Protein AF-A0A834DH60-F1 (afdb_monomer_lite)

Sequence (121 aa):
MLLNNEWAKNEIREEIKRFLETNENKFTTTQNLWDTAKAVLRGKFIAIQAHLKKLETFQTNNLTLCLQELEEQQQRQPRASRRKEITKIRAELNDIETKSTILRINEFFLCSGYQSCLINL

Structure (mmCIF, N/CA/C/O backbone):
data_AF-A0A834DH60-F1
#
_entry.id   AF-A0A834DH60-F1
#
loop_
_atom_site.group_PDB
_atom_site.id
_atom_site.type_symbol
_atom_site.label_atom_id
_atom_site.label_alt_id
_atom_site.label_comp_id
_atom_site.label_asym_id
_atom_site.label_entity_id
_atom_site.label_seq_id
_atom_site.pdbx_PDB_ins_code
_atom_site.Cartn_x
_atom_site.Cartn_y
_atom_site.Cartn_z
_atom_site.occupancy
_atom_site.B_iso_or_equiv
_atom_site.auth_seq_id
_atom_site.auth_comp_id
_atom_site.auth_asym_id
_atom_site.auth_atom_id
_atom_site.pdbx_PDB_model_num
ATOM 1 N N . MET A 1 1 ? 6.576 2.510 0.801 1.00 63.84 1 MET A N 1
ATOM 2 C CA . MET A 1 1 ? 7.673 2.552 -0.176 1.00 63.84 1 MET A CA 1
ATOM 3 C C . MET A 1 1 ? 7.586 1.255 -0.941 1.00 63.84 1 MET A C 1
ATOM 5 O O . MET A 1 1 ? 7.587 0.200 -0.320 1.00 63.84 1 MET A O 1
ATOM 9 N N . LEU A 1 2 ? 7.445 1.334 -2.260 1.00 68.12 2 LEU A N 1
ATOM 10 C CA . LEU A 1 2 ? 7.245 0.177 -3.136 1.00 68.12 2 LEU A CA 1
ATOM 11 C C . LEU A 1 2 ? 8.356 -0.878 -2.982 1.00 68.12 2 LEU A C 1
ATOM 13 O O . LEU A 1 2 ? 8.091 -2.071 -3.027 1.00 68.12 2 LEU A O 1
ATOM 17 N N . LEU A 1 3 ? 9.579 -0.430 -2.680 1.00 67.81 3 LEU A N 1
ATOM 18 C CA . LEU A 1 3 ? 10.748 -1.282 -2.438 1.00 67.81 3 LEU A CA 1
ATOM 19 C C . LEU A 1 3 ? 10.685 -2.093 -1.128 1.00 67.81 3 LEU A C 1
ATOM 21 O O . LEU A 1 3 ? 11.430 -3.057 -0.981 1.00 67.81 3 LEU A O 1
ATOM 25 N N . ASN A 1 4 ? 9.779 -1.762 -0.202 1.00 74.88 4 ASN A N 1
ATOM 26 C CA . ASN A 1 4 ? 9.564 -2.548 1.020 1.00 74.88 4 ASN A CA 1
ATOM 27 C C . ASN A 1 4 ? 8.529 -3.667 0.815 1.00 74.88 4 ASN A C 1
ATOM 29 O O . ASN A 1 4 ? 8.358 -4.509 1.689 1.00 74.88 4 ASN A O 1
ATOM 33 N N . ASN A 1 5 ? 7.832 -3.686 -0.325 1.00 83.94 5 ASN A N 1
ATOM 34 C CA . ASN A 1 5 ? 6.845 -4.705 -0.655 1.00 83.94 5 ASN A CA 1
ATOM 35 C C . ASN A 1 5 ? 7.503 -5.797 -1.521 1.00 83.94 5 ASN A C 1
ATOM 37 O O . ASN A 1 5 ? 7.970 -5.522 -2.626 1.00 83.94 5 ASN A O 1
ATOM 41 N N . GLU A 1 6 ? 7.559 -7.036 -1.019 1.00 88.81 6 GLU A N 1
ATOM 42 C CA . GLU A 1 6 ? 8.206 -8.156 -1.728 1.00 88.81 6 GLU A CA 1
ATOM 43 C C . GLU A 1 6 ? 7.557 -8.475 -3.074 1.00 88.81 6 GLU A C 1
ATOM 45 O O . GLU A 1 6 ? 8.258 -8.722 -4.056 1.00 88.81 6 GLU A O 1
ATOM 50 N N . TRP A 1 7 ? 6.227 -8.415 -3.147 1.00 91.81 7 TRP A N 1
ATOM 51 C CA . TRP A 1 7 ? 5.507 -8.646 -4.395 1.00 91.81 7 TRP A CA 1
ATOM 52 C C . TRP A 1 7 ? 5.883 -7.598 -5.447 1.00 91.81 7 TRP A C 1
ATOM 54 O O . TRP A 1 7 ? 6.243 -7.949 -6.568 1.00 91.81 7 TRP A O 1
ATOM 64 N N . ALA A 1 8 ? 5.911 -6.321 -5.066 1.00 89.88 8 ALA A N 1
ATOM 65 C CA . ALA A 1 8 ? 6.295 -5.233 -5.958 1.00 89.88 8 ALA A CA 1
ATOM 66 C C . ALA A 1 8 ? 7.759 -5.341 -6.426 1.00 89.88 8 ALA A C 1
ATOM 68 O O . ALA A 1 8 ? 8.060 -5.087 -7.593 1.00 89.88 8 ALA A O 1
ATOM 69 N N . LYS A 1 9 ? 8.672 -5.763 -5.538 1.00 90.75 9 LYS A N 1
ATOM 70 C CA . LYS A 1 9 ? 10.069 -6.052 -5.898 1.00 90.75 9 LYS A CA 1
ATOM 71 C C . LYS A 1 9 ? 10.174 -7.179 -6.920 1.00 90.75 9 LYS A C 1
ATOM 73 O O . LYS A 1 9 ? 10.948 -7.066 -7.869 1.00 90.75 9 LYS A O 1
ATOM 78 N N . ASN A 1 10 ? 9.409 -8.252 -6.733 1.00 93.38 10 ASN A N 1
ATOM 79 C CA . ASN A 1 10 ? 9.377 -9.356 -7.682 1.00 93.38 10 ASN A CA 1
ATOM 80 C C . ASN A 1 10 ? 8.826 -8.909 -9.040 1.00 93.38 10 ASN A C 1
ATOM 82 O O . ASN A 1 10 ? 9.426 -9.194 -10.068 1.00 93.38 10 ASN A O 1
ATOM 86 N N . GLU A 1 11 ? 7.747 -8.133 -9.037 1.00 93.50 11 GLU A N 1
ATOM 87 C CA . GLU A 1 11 ? 7.111 -7.625 -10.250 1.00 93.50 11 GLU A CA 1
ATOM 88 C C . GLU A 1 11 ? 8.063 -6.745 -11.083 1.00 93.50 11 GLU A C 1
ATOM 90 O O . GLU A 1 11 ? 8.147 -6.892 -12.301 1.00 93.50 11 GLU A O 1
ATOM 95 N N . ILE A 1 12 ? 8.846 -5.875 -10.433 1.00 92.31 12 ILE A N 1
ATOM 96 C CA . ILE A 1 12 ? 9.889 -5.081 -11.105 1.00 92.31 12 ILE A CA 1
ATOM 97 C C . ILE A 1 12 ? 11.011 -5.976 -11.639 1.00 92.31 12 ILE A C 1
ATOM 99 O O . ILE A 1 12 ? 11.477 -5.771 -12.758 1.00 92.31 12 ILE A O 1
ATOM 103 N N . ARG A 1 13 ? 11.456 -6.969 -10.859 1.00 93.06 13 ARG A N 1
ATOM 104 C CA . ARG A 1 13 ? 12.517 -7.894 -11.279 1.00 93.06 13 ARG A CA 1
ATOM 105 C C . ARG A 1 13 ? 12.120 -8.661 -12.540 1.00 93.06 13 ARG A C 1
ATOM 107 O O . ARG A 1 13 ? 12.932 -8.781 -13.453 1.00 93.06 13 ARG A O 1
ATOM 114 N N . GLU A 1 14 ? 10.889 -9.156 -12.593 1.00 95.06 14 GLU A N 1
ATOM 115 C CA . GLU A 1 14 ? 10.371 -9.867 -13.762 1.00 95.06 14 GLU A CA 1
ATOM 116 C C . GLU A 1 14 ? 10.190 -8.934 -14.968 1.00 95.06 14 GLU A C 1
ATOM 118 O O . GLU A 1 14 ? 10.475 -9.339 -16.092 1.00 95.06 14 GLU A O 1
ATOM 123 N N . GLU A 1 15 ? 9.803 -7.673 -14.757 1.00 94.69 15 GLU A N 1
ATOM 124 C CA . GLU A 1 15 ? 9.730 -6.676 -15.834 1.00 94.69 15 GLU A CA 1
ATOM 125 C C . GLU A 1 15 ? 11.107 -6.408 -16.461 1.00 94.69 15 GLU A C 1
ATOM 127 O O . GLU A 1 15 ? 11.238 -6.376 -17.683 1.00 94.69 15 GLU A O 1
ATOM 132 N N . ILE A 1 16 ? 12.151 -6.274 -15.633 1.00 93.06 16 ILE A N 1
ATOM 133 C CA . ILE A 1 16 ? 13.530 -6.090 -16.110 1.00 93.06 16 ILE A CA 1
ATOM 134 C C . ILE A 1 16 ? 13.967 -7.285 -16.961 1.00 93.06 16 ILE A C 1
ATOM 136 O O . ILE A 1 16 ? 14.513 -7.086 -18.044 1.00 93.06 16 ILE A O 1
ATOM 140 N N . LYS A 1 17 ? 13.713 -8.519 -16.502 1.00 94.38 17 LYS A N 1
ATOM 141 C CA . LYS A 1 17 ? 14.060 -9.734 -17.257 1.00 94.38 17 LYS A CA 1
ATOM 142 C C . LYS A 1 17 ? 13.377 -9.761 -18.624 1.00 94.38 17 LYS A C 1
ATOM 144 O O . LYS A 1 17 ? 14.061 -9.884 -19.634 1.00 94.38 17 LYS A O 1
ATOM 149 N N . ARG A 1 18 ? 12.055 -9.550 -18.663 1.00 93.50 18 ARG A N 1
ATOM 150 C CA . ARG A 1 18 ? 11.273 -9.515 -19.914 1.00 93.50 18 ARG A CA 1
ATOM 151 C C . ARG A 1 18 ? 11.765 -8.432 -20.869 1.00 93.50 18 ARG A C 1
ATOM 153 O O . ARG A 1 18 ? 11.838 -8.661 -22.074 1.00 93.50 18 ARG A O 1
ATOM 160 N N . PHE A 1 19 ? 12.094 -7.252 -20.342 1.00 92.62 19 PHE A N 1
ATOM 161 C CA . PHE A 1 19 ? 12.632 -6.157 -21.142 1.00 92.62 19 PHE A CA 1
ATOM 162 C C . PHE A 1 19 ? 13.959 -6.547 -21.803 1.00 92.62 19 PHE A C 1
ATOM 164 O O . PHE A 1 19 ? 14.115 -6.345 -23.006 1.00 92.62 19 PHE A O 1
ATOM 171 N N . LEU A 1 20 ? 14.889 -7.133 -21.042 1.00 90.06 20 LEU A N 1
ATOM 172 C CA . LEU A 1 20 ? 16.182 -7.570 -21.570 1.00 90.06 20 LEU A CA 1
ATOM 173 C C . LEU A 1 20 ? 16.013 -8.677 -22.617 1.00 90.06 20 LEU A C 1
ATOM 175 O O . LEU A 1 20 ? 16.499 -8.519 -23.730 1.00 90.06 20 LEU A O 1
ATOM 179 N N . GLU A 1 21 ? 15.232 -9.720 -22.326 1.00 90.44 21 GLU A N 1
ATOM 180 C CA . GLU A 1 21 ? 14.977 -10.837 -23.254 1.00 90.44 21 GLU A CA 1
ATOM 181 C C . GLU A 1 21 ? 14.421 -10.385 -24.616 1.00 90.44 21 GLU A C 1
ATOM 183 O O . GLU A 1 21 ? 14.706 -10.997 -25.643 1.00 90.44 21 GLU A O 1
ATOM 188 N N . THR A 1 22 ? 13.622 -9.315 -24.638 1.00 88.19 22 THR A N 1
ATOM 189 C CA . THR A 1 22 ? 12.953 -8.826 -25.855 1.00 88.19 22 THR A CA 1
ATOM 190 C C . THR A 1 22 ? 13.722 -7.736 -26.601 1.00 88.19 22 THR A C 1
ATOM 192 O O . THR A 1 22 ? 13.475 -7.536 -27.789 1.00 88.19 22 THR A O 1
ATOM 195 N N . ASN A 1 23 ? 14.637 -7.025 -25.934 1.00 84.62 23 ASN A N 1
ATOM 196 C CA . ASN A 1 23 ? 15.308 -5.843 -26.493 1.00 84.62 23 ASN A CA 1
ATOM 197 C C . ASN A 1 23 ? 16.832 -5.983 -26.598 1.00 84.62 23 ASN A C 1
ATOM 199 O O . ASN A 1 23 ? 17.481 -5.100 -27.169 1.00 84.62 23 ASN A O 1
ATOM 203 N N . GLU A 1 24 ? 17.416 -7.066 -26.081 1.00 76.38 24 GLU A N 1
ATOM 204 C CA . GLU A 1 24 ? 18.838 -7.362 -26.235 1.00 76.38 24 GLU A CA 1
ATOM 205 C C . GLU A 1 24 ? 19.139 -7.742 -27.694 1.00 76.38 24 GLU A C 1
ATOM 207 O O . GLU A 1 24 ? 19.065 -8.891 -28.122 1.00 76.38 24 GLU A O 1
ATOM 212 N N . ASN A 1 25 ? 19.449 -6.723 -28.496 1.00 78.62 25 ASN A N 1
ATOM 213 C CA . ASN A 1 25 ? 19.848 -6.856 -29.889 1.00 78.62 25 ASN A CA 1
ATOM 214 C C . ASN A 1 25 ? 21.230 -6.224 -30.087 1.00 78.62 25 ASN A C 1
ATOM 216 O O . ASN A 1 25 ? 21.485 -5.106 -29.640 1.00 78.62 25 ASN A O 1
ATOM 220 N N . LYS A 1 26 ? 22.102 -6.911 -30.833 1.00 69.44 26 LYS A N 1
ATOM 221 C CA . LYS A 1 26 ? 23.470 -6.479 -31.160 1.00 69.44 26 LYS A CA 1
ATOM 222 C C . LYS A 1 26 ? 23.533 -5.116 -31.869 1.00 69.44 26 LYS A C 1
ATOM 224 O O . LYS A 1 26 ? 24.579 -4.474 -31.854 1.00 69.44 26 LYS A O 1
ATOM 229 N N . PHE A 1 27 ? 22.437 -4.685 -32.495 1.00 73.69 27 PHE A N 1
ATOM 230 C CA . PHE A 1 27 ? 22.350 -3.423 -33.238 1.00 73.69 27 PHE A CA 1
ATOM 231 C C . PHE A 1 27 ? 21.781 -2.246 -32.428 1.00 73.69 27 PHE A C 1
ATOM 233 O O . PHE A 1 27 ? 21.828 -1.110 -32.899 1.00 73.69 27 PHE A O 1
ATOM 240 N N . THR A 1 28 ? 21.249 -2.482 -31.225 1.00 78.25 28 THR A N 1
ATOM 241 C CA . THR A 1 28 ? 20.702 -1.415 -30.376 1.00 78.25 28 THR A CA 1
ATOM 242 C C . THR A 1 28 ? 21.832 -0.750 -29.596 1.00 78.25 28 THR A C 1
ATOM 244 O O . THR A 1 28 ? 22.643 -1.422 -28.963 1.00 78.25 28 THR A O 1
ATOM 247 N N . THR A 1 29 ? 21.898 0.584 -29.608 1.00 87.00 29 THR A N 1
ATOM 248 C CA . THR A 1 29 ? 22.887 1.301 -28.795 1.00 87.00 29 THR A CA 1
ATOM 249 C C . THR A 1 29 ? 22.570 1.137 -27.307 1.00 87.00 29 THR A C 1
ATOM 251 O O . THR A 1 29 ? 21.407 1.180 -26.897 1.00 87.00 29 THR A O 1
ATOM 254 N N . THR A 1 30 ? 23.603 1.010 -26.470 1.00 84.62 30 THR A N 1
ATOM 255 C CA . THR A 1 30 ? 23.446 0.897 -25.009 1.00 84.62 30 THR A CA 1
ATOM 256 C C . THR A 1 30 ? 22.642 2.061 -24.423 1.00 84.62 30 THR A C 1
ATOM 258 O O . THR A 1 30 ? 21.845 1.865 -23.509 1.00 84.62 30 THR A O 1
ATOM 261 N N . GLN A 1 31 ? 22.800 3.263 -24.986 1.00 89.62 31 GLN A N 1
ATOM 262 C CA . GLN A 1 31 ? 22.049 4.449 -24.578 1.00 89.62 31 GLN A CA 1
ATOM 263 C C . GLN A 1 31 ? 20.544 4.288 -24.827 1.00 89.62 31 GLN A C 1
ATOM 265 O O . GLN A 1 31 ? 19.751 4.471 -23.905 1.00 89.62 31 GLN A O 1
ATOM 270 N N . ASN A 1 32 ? 20.149 3.881 -26.038 1.00 89.06 32 ASN A N 1
ATOM 271 C CA . ASN A 1 32 ? 18.739 3.690 -26.380 1.00 89.06 32 ASN A CA 1
ATOM 272 C C . ASN A 1 32 ? 18.111 2.570 -25.543 1.00 89.06 32 ASN A C 1
ATOM 274 O O . ASN A 1 32 ? 16.967 2.696 -25.104 1.00 89.06 32 ASN A O 1
ATOM 278 N N . LEU A 1 33 ? 18.868 1.500 -25.276 1.00 89.12 33 LEU A N 1
ATOM 279 C CA . LEU A 1 33 ? 18.422 0.414 -24.407 1.00 89.12 33 LEU A CA 1
ATOM 280 C C . LEU A 1 33 ? 18.160 0.919 -22.980 1.00 89.12 33 LEU A C 1
ATOM 282 O O . LEU A 1 33 ? 17.098 0.652 -22.421 1.00 89.12 33 LEU A O 1
ATOM 286 N N . TRP A 1 34 ? 19.082 1.701 -22.411 1.00 90.94 34 TRP A N 1
ATOM 287 C CA . TRP A 1 34 ? 18.937 2.275 -21.071 1.00 90.94 34 TRP A CA 1
ATOM 288 C C . TRP A 1 34 ? 17.787 3.284 -20.969 1.00 90.94 34 TRP A C 1
ATOM 290 O O . TRP A 1 34 ? 17.020 3.257 -20.004 1.00 90.94 34 TRP A O 1
ATOM 300 N N . ASP A 1 35 ? 17.635 4.169 -21.955 1.00 92.25 35 ASP A N 1
ATOM 301 C CA . ASP A 1 35 ? 16.550 5.154 -21.978 1.00 92.25 35 ASP A CA 1
ATOM 302 C C . ASP A 1 35 ? 15.177 4.486 -22.086 1.00 92.25 35 ASP A C 1
ATOM 304 O O . ASP A 1 35 ? 14.249 4.853 -21.357 1.00 92.25 35 ASP A O 1
ATOM 308 N N . THR A 1 36 ? 15.074 3.439 -22.906 1.00 92.69 36 THR A N 1
ATOM 309 C CA . THR A 1 36 ? 13.848 2.644 -23.027 1.00 92.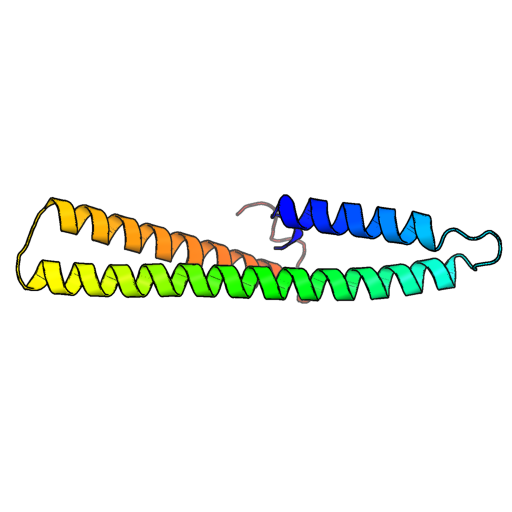69 36 THR A CA 1
ATOM 310 C C . THR A 1 36 ? 13.560 1.874 -21.737 1.00 92.69 36 THR A C 1
ATOM 312 O O . THR A 1 36 ? 12.438 1.935 -21.233 1.00 92.69 36 THR A O 1
ATOM 315 N N . ALA A 1 37 ? 14.570 1.232 -21.137 1.00 92.00 37 ALA A N 1
ATOM 316 C CA . ALA A 1 37 ? 14.426 0.523 -19.864 1.00 92.00 37 ALA A CA 1
ATOM 317 C C . ALA A 1 37 ? 13.889 1.450 -18.765 1.00 92.00 37 ALA A C 1
ATOM 319 O O . ALA A 1 37 ? 12.928 1.117 -18.072 1.00 92.00 37 ALA A O 1
ATOM 320 N N . LYS A 1 38 ? 14.459 2.657 -18.635 1.00 93.00 38 LYS A N 1
ATOM 321 C CA . LYS A 1 38 ? 13.989 3.667 -17.674 1.00 93.00 38 LYS A CA 1
ATOM 322 C C . LYS A 1 38 ? 12.523 4.036 -17.900 1.00 93.00 38 LYS A C 1
ATOM 324 O O . LYS A 1 38 ? 11.777 4.144 -16.927 1.00 93.00 38 LYS A O 1
ATOM 329 N N . ALA A 1 39 ? 12.106 4.239 -19.151 1.00 94.81 39 ALA A N 1
ATOM 330 C CA . ALA A 1 39 ? 10.724 4.587 -19.476 1.00 94.81 39 ALA A CA 1
ATOM 331 C C . ALA A 1 39 ? 9.746 3.459 -19.101 1.00 94.81 39 ALA A C 1
ATOM 333 O O . ALA A 1 39 ? 8.741 3.717 -18.432 1.00 94.81 39 ALA A O 1
ATOM 334 N N . VAL A 1 40 ? 10.079 2.212 -19.452 1.00 93.12 40 VAL A N 1
ATOM 335 C CA . VAL A 1 40 ? 9.287 1.015 -19.118 1.00 93.12 40 VAL A CA 1
ATOM 336 C C . VAL A 1 40 ? 9.158 0.854 -17.604 1.00 93.12 40 VAL A C 1
ATOM 338 O O . VAL A 1 40 ? 8.048 0.776 -17.071 1.00 93.12 40 VAL A O 1
ATOM 341 N N . LEU A 1 41 ? 10.282 0.895 -16.884 1.00 93.19 41 LEU A N 1
ATOM 342 C CA . LEU A 1 41 ? 10.298 0.729 -15.431 1.00 93.19 41 LEU A CA 1
ATOM 343 C C . LEU A 1 41 ? 9.552 1.855 -14.714 1.00 93.19 41 LEU A C 1
ATOM 345 O O . LEU A 1 41 ? 8.855 1.595 -13.733 1.00 93.19 41 LEU A O 1
ATOM 349 N N . ARG A 1 42 ? 9.625 3.092 -15.220 1.00 93.44 42 ARG A N 1
ATOM 350 C CA . ARG A 1 42 ? 8.835 4.211 -14.691 1.00 93.44 42 ARG A CA 1
ATOM 351 C C . ARG A 1 42 ? 7.337 3.953 -14.838 1.00 93.44 42 ARG A C 1
ATOM 353 O O . ARG A 1 42 ? 6.600 4.151 -13.873 1.00 93.44 42 ARG A O 1
ATOM 360 N N . GLY A 1 43 ? 6.889 3.494 -16.007 1.00 94.38 43 GLY A N 1
ATOM 361 C CA . GLY A 1 43 ? 5.489 3.126 -16.234 1.00 94.38 43 GLY A CA 1
ATOM 362 C C . GLY A 1 43 ? 5.023 2.027 -15.276 1.00 94.38 43 GLY A C 1
ATOM 363 O O . GLY A 1 43 ? 3.998 2.176 -14.605 1.00 94.38 43 GLY A O 1
ATOM 364 N N . LYS A 1 44 ? 5.827 0.968 -15.129 1.00 93.00 44 LYS A N 1
ATOM 365 C CA . LYS A 1 44 ? 5.550 -0.145 -14.211 1.00 93.00 44 LYS A CA 1
ATOM 366 C C . LYS A 1 44 ? 5.457 0.313 -12.755 1.00 93.00 44 LYS A C 1
ATOM 368 O O . LYS A 1 44 ? 4.520 -0.055 -12.047 1.00 93.00 44 LYS A O 1
ATOM 373 N N . PHE A 1 45 ? 6.389 1.156 -12.319 1.00 90.12 45 PHE A N 1
ATOM 374 C CA . PHE A 1 45 ? 6.407 1.697 -10.964 1.00 90.12 45 PHE A CA 1
ATOM 375 C C . PHE A 1 45 ? 5.141 2.505 -10.657 1.00 90.12 45 PHE A C 1
ATOM 377 O O . PHE A 1 45 ? 4.520 2.300 -9.616 1.00 90.12 45 PHE A O 1
ATOM 384 N N . ILE A 1 46 ? 4.715 3.377 -11.579 1.00 91.31 46 ILE A N 1
ATOM 385 C CA . ILE A 1 46 ? 3.482 4.167 -11.431 1.00 91.31 46 ILE A CA 1
ATOM 386 C C . ILE A 1 46 ? 2.260 3.247 -11.321 1.00 91.31 46 ILE A C 1
ATOM 388 O O . ILE A 1 46 ? 1.419 3.451 -10.444 1.00 91.31 46 ILE A O 1
ATOM 392 N N . ALA A 1 47 ? 2.174 2.215 -12.165 1.00 93.94 47 ALA A N 1
ATOM 393 C CA . ALA A 1 47 ? 1.067 1.262 -12.141 1.00 93.94 47 ALA A CA 1
ATOM 394 C C . ALA A 1 47 ? 0.983 0.503 -10.805 1.00 93.94 47 ALA A C 1
ATOM 396 O O . ALA A 1 47 ? -0.093 0.406 -10.211 1.00 93.94 47 ALA A O 1
ATOM 397 N N . ILE A 1 48 ? 2.118 0.018 -10.294 1.00 92.62 48 ILE A N 1
ATOM 398 C CA . ILE A 1 48 ? 2.183 -0.680 -9.004 1.00 92.62 48 ILE A CA 1
ATOM 399 C C . ILE A 1 48 ? 1.826 0.269 -7.850 1.00 92.62 48 ILE A C 1
ATOM 401 O O . ILE A 1 48 ? 1.024 -0.099 -6.993 1.00 92.62 48 ILE A O 1
ATOM 405 N N . GLN A 1 49 ? 2.355 1.499 -7.832 1.00 88.81 49 GLN A N 1
ATOM 406 C CA . GLN A 1 49 ? 1.996 2.500 -6.816 1.00 88.81 49 GLN A CA 1
ATOM 407 C C . GLN A 1 49 ? 0.487 2.774 -6.805 1.00 88.81 49 GLN A C 1
ATOM 409 O O . GLN A 1 49 ? -0.131 2.796 -5.740 1.00 88.81 49 GLN A O 1
ATOM 414 N N . ALA A 1 50 ? -0.119 2.957 -7.982 1.00 91.94 50 ALA A N 1
ATOM 415 C CA . ALA A 1 50 ? -1.555 3.183 -8.107 1.00 91.94 50 ALA A CA 1
ATOM 416 C C . ALA A 1 50 ? -2.368 1.986 -7.589 1.00 91.94 50 ALA A C 1
ATOM 418 O O . ALA A 1 50 ? -3.360 2.171 -6.881 1.00 91.94 50 ALA A O 1
ATOM 419 N N . HIS A 1 51 ? -1.927 0.762 -7.894 1.00 92.31 51 HIS A N 1
ATOM 420 C CA . HIS A 1 51 ? -2.551 -0.461 -7.398 1.00 92.31 51 HIS A CA 1
ATOM 421 C C . HIS A 1 51 ? -2.487 -0.566 -5.867 1.00 92.31 51 HIS A C 1
ATOM 423 O O . HIS A 1 51 ? -3.520 -0.760 -5.227 1.00 92.31 51 HIS A O 1
ATOM 429 N N . LEU A 1 52 ? -1.305 -0.379 -5.272 1.00 89.62 52 LEU A N 1
ATOM 430 C CA . LEU A 1 52 ? -1.121 -0.435 -3.819 1.00 89.62 52 LEU A CA 1
ATOM 431 C C . LEU A 1 52 ? -1.961 0.628 -3.102 1.00 89.62 52 LEU A C 1
ATOM 433 O O . LEU A 1 52 ? -2.642 0.313 -2.131 1.00 89.62 52 LEU A O 1
ATOM 437 N N . LYS A 1 53 ? -1.997 1.858 -3.628 1.00 90.00 53 LYS A N 1
ATOM 438 C CA . LYS A 1 53 ? -2.832 2.937 -3.080 1.00 90.00 53 LYS A CA 1
ATOM 439 C C . LYS A 1 53 ? -4.321 2.587 -3.112 1.00 90.00 53 LYS A C 1
ATOM 441 O O . LYS A 1 53 ? -5.052 2.875 -2.162 1.00 90.00 53 LYS A O 1
ATOM 446 N N . LYS A 1 54 ? -4.780 1.960 -4.199 1.00 93.62 54 LYS A N 1
ATOM 447 C CA . LYS A 1 54 ? -6.163 1.483 -4.322 1.00 93.62 54 LYS A CA 1
ATOM 448 C C . LYS A 1 54 ? -6.469 0.397 -3.288 1.00 93.62 54 LYS A C 1
ATOM 450 O O . LYS A 1 54 ? -7.538 0.440 -2.687 1.00 93.62 54 LYS A O 1
ATOM 455 N N . LEU A 1 55 ? -5.547 -0.541 -3.072 1.00 92.12 55 LEU A N 1
ATOM 456 C CA . LEU A 1 55 ? -5.703 -1.611 -2.086 1.00 92.12 55 LEU A CA 1
ATOM 457 C C . LEU A 1 55 ? -5.752 -1.069 -0.651 1.00 92.12 55 LEU A C 1
ATOM 459 O O . LEU A 1 55 ? -6.648 -1.441 0.099 1.00 92.12 55 LEU A O 1
ATOM 463 N N . GLU A 1 56 ? -4.852 -0.148 -0.301 1.00 91.94 56 GLU A N 1
ATOM 464 C CA . GLU A 1 56 ? -4.839 0.531 1.004 1.00 91.94 56 GLU A CA 1
ATOM 465 C C . GLU A 1 56 ? -6.162 1.268 1.251 1.00 91.94 56 GLU A C 1
ATOM 467 O O . GLU A 1 56 ? -6.797 1.082 2.284 1.00 91.94 56 GLU A O 1
ATOM 472 N N . THR A 1 57 ? -6.642 2.023 0.257 1.00 94.56 57 THR A N 1
ATOM 473 C CA . THR A 1 57 ? -7.933 2.728 0.341 1.00 94.56 57 THR A CA 1
ATOM 474 C C . THR A 1 57 ? -9.095 1.754 0.542 1.00 94.56 57 THR A C 1
ATOM 476 O O . THR A 1 57 ? -9.977 1.998 1.362 1.00 94.56 57 THR A O 1
ATOM 479 N N . PHE A 1 58 ? -9.103 0.637 -0.190 1.00 96.06 58 PHE A N 1
ATOM 480 C CA . PHE A 1 58 ? -10.129 -0.394 -0.051 1.00 96.06 58 PHE A CA 1
ATOM 481 C C . PHE A 1 58 ? -10.121 -1.027 1.347 1.00 96.06 58 PHE A C 1
ATOM 483 O O . PHE A 1 58 ? -11.181 -1.158 1.958 1.00 96.06 58 PHE A O 1
ATOM 490 N N . GLN A 1 59 ? -8.944 -1.377 1.874 1.00 95.50 59 GLN A N 1
ATOM 491 C CA . GLN A 1 59 ? -8.804 -1.947 3.215 1.00 95.50 59 GLN A CA 1
ATOM 492 C C . GLN A 1 59 ? -9.289 -0.969 4.291 1.00 95.50 59 GLN A C 1
ATOM 494 O O . GLN A 1 59 ? -10.114 -1.350 5.120 1.00 95.50 59 GLN A O 1
ATOM 499 N N . THR A 1 60 ? -8.847 0.291 4.240 1.00 96.44 60 THR A N 1
ATOM 500 C CA . THR A 1 60 ? -9.275 1.330 5.187 1.00 96.44 60 THR A CA 1
ATOM 501 C C . THR A 1 60 ? -10.787 1.528 5.146 1.00 96.44 60 THR A C 1
ATOM 503 O O . THR A 1 60 ? -11.427 1.479 6.191 1.00 96.44 60 THR A O 1
ATOM 506 N N . ASN A 1 61 ? -11.384 1.654 3.957 1.00 97.81 61 ASN A N 1
ATOM 507 C CA . ASN A 1 61 ? -12.831 1.836 3.822 1.00 97.81 61 ASN A CA 1
ATOM 508 C C . ASN A 1 61 ? -13.624 0.661 4.411 1.00 97.81 61 ASN A C 1
ATOM 510 O O . ASN A 1 61 ? -14.599 0.881 5.127 1.00 97.81 61 ASN A O 1
ATOM 514 N N . ASN A 1 62 ? -13.200 -0.579 4.152 1.00 97.94 62 ASN A N 1
ATOM 515 C CA . ASN A 1 62 ? -13.866 -1.759 4.707 1.00 97.94 62 ASN A CA 1
ATOM 516 C C . ASN A 1 62 ? -13.782 -1.800 6.237 1.00 97.94 62 ASN A C 1
ATOM 518 O O . ASN A 1 62 ? -14.779 -2.084 6.898 1.00 97.94 62 ASN A O 1
ATOM 522 N N . LEU A 1 63 ? -12.610 -1.499 6.806 1.00 98.19 63 LEU A N 1
ATOM 523 C CA . LEU A 1 63 ? -12.429 -1.439 8.257 1.00 98.19 63 LEU A CA 1
ATOM 524 C C . LEU A 1 63 ? -13.264 -0.316 8.882 1.00 98.19 63 LEU A C 1
ATOM 526 O O . LEU A 1 63 ? -13.863 -0.526 9.933 1.00 98.19 63 LEU A O 1
ATOM 530 N N . THR A 1 64 ? -13.355 0.849 8.234 1.00 98.25 64 THR A N 1
ATOM 531 C CA . THR A 1 64 ? -14.198 1.963 8.689 1.00 98.25 64 THR A CA 1
ATOM 532 C C . THR A 1 64 ? -15.681 1.594 8.686 1.00 98.25 64 THR A C 1
ATOM 534 O O . THR A 1 64 ? -16.358 1.853 9.679 1.00 98.25 64 THR A O 1
ATOM 537 N N . LEU A 1 65 ? -16.182 0.953 7.624 1.00 98.38 65 LEU A N 1
ATOM 538 C CA . LEU A 1 65 ? -17.570 0.479 7.569 1.00 98.38 65 LEU A CA 1
ATOM 539 C C . LEU A 1 65 ? -17.850 -0.555 8.668 1.00 98.38 65 LEU A C 1
ATOM 541 O O . LEU A 1 65 ? -18.813 -0.420 9.419 1.00 98.38 65 LEU A O 1
ATOM 545 N N . CYS A 1 66 ? -16.960 -1.539 8.828 1.00 97.81 66 CYS A N 1
ATOM 546 C CA . CYS A 1 66 ? -17.081 -2.550 9.878 1.00 97.81 66 CYS A CA 1
ATOM 547 C C . CYS A 1 66 ? -17.074 -1.926 11.285 1.00 97.81 66 CYS A C 1
ATOM 549 O O . CYS A 1 66 ? -17.860 -2.313 12.152 1.00 97.81 66 CYS A O 1
ATOM 551 N N . LEU A 1 67 ? -16.221 -0.923 11.515 1.00 98.38 67 LEU A N 1
ATOM 552 C CA . LEU A 1 67 ? -16.163 -0.196 12.779 1.00 98.38 67 LEU A CA 1
ATOM 553 C C . LEU A 1 67 ? -17.487 0.520 13.081 1.00 98.38 67 LEU A C 1
ATOM 555 O O . LEU A 1 67 ? -17.987 0.397 14.198 1.00 98.38 67 LEU A O 1
ATOM 559 N N . GLN A 1 68 ? -18.067 1.213 12.095 1.00 98.19 68 GLN A N 1
ATOM 560 C CA . GLN A 1 68 ? -19.350 1.912 12.240 1.00 98.19 68 GLN A CA 1
ATOM 561 C C . GLN A 1 68 ? -20.479 0.946 12.619 1.00 98.19 68 GLN A C 1
ATOM 563 O O . GLN A 1 68 ? -21.195 1.180 13.594 1.00 98.19 68 GLN A O 1
ATOM 568 N N . GLU A 1 69 ? -20.592 -0.183 11.916 1.00 97.81 69 GLU A N 1
ATOM 569 C CA . GLU A 1 69 ? -21.600 -1.207 12.211 1.00 97.81 69 GLU A CA 1
ATOM 570 C C . GLU A 1 69 ? -21.459 -1.762 13.636 1.00 97.81 69 GLU A C 1
ATOM 572 O O . GLU A 1 69 ? -22.446 -1.917 14.364 1.00 97.81 69 GLU A O 1
ATOM 577 N N . LEU A 1 70 ? -20.227 -2.044 14.071 1.00 98.00 70 LEU A N 1
ATOM 578 C CA . LEU A 1 70 ? -19.970 -2.548 15.419 1.00 98.00 70 LEU A CA 1
ATOM 579 C C . LEU A 1 70 ? -20.254 -1.494 16.493 1.00 98.00 70 LEU A C 1
ATOM 581 O O . LEU A 1 70 ? -20.758 -1.842 17.563 1.00 98.00 70 LEU A O 1
ATOM 585 N N . GLU A 1 71 ? -19.966 -0.220 16.236 1.00 97.62 71 GLU A N 1
ATOM 586 C CA . GLU A 1 71 ? -20.268 0.881 17.152 1.00 97.62 71 GLU A CA 1
ATOM 587 C C . GLU A 1 71 ? -21.778 1.079 17.325 1.00 97.62 71 GLU A C 1
ATOM 589 O O . GLU A 1 71 ? -22.252 1.151 18.463 1.00 97.62 71 GLU A O 1
ATOM 594 N N . GLU A 1 72 ? -22.554 1.054 16.238 1.00 97.81 72 GLU A N 1
ATOM 595 C CA . GLU A 1 72 ? -24.019 1.101 16.302 1.00 97.81 72 GLU A CA 1
ATOM 596 C C . GLU A 1 72 ? -24.593 -0.077 17.098 1.00 97.81 72 GLU A C 1
ATOM 598 O O . GLU A 1 72 ? -25.437 0.092 17.987 1.00 97.81 72 GLU A O 1
ATOM 603 N N . GLN A 1 73 ? -24.118 -1.294 16.818 1.00 97.44 73 GLN A N 1
ATOM 604 C CA . GLN A 1 73 ? -24.545 -2.479 17.557 1.00 97.44 73 GLN A CA 1
ATOM 605 C C . GLN A 1 73 ? -24.144 -2.415 19.033 1.00 97.44 73 GLN A C 1
ATOM 607 O O . GLN A 1 73 ? -24.880 -2.902 19.894 1.00 97.44 73 GLN A O 1
ATOM 612 N N . GLN A 1 74 ? -22.980 -1.840 1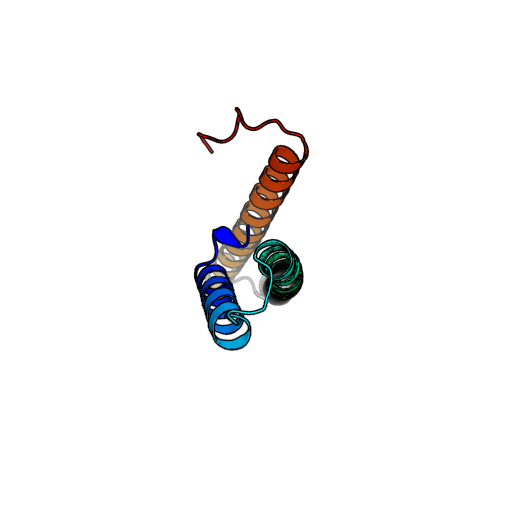9.340 1.00 97.75 74 GLN A N 1
ATOM 613 C CA . GLN A 1 74 ? -22.506 -1.668 20.707 1.00 97.75 74 GLN A CA 1
ATOM 614 C C . GLN A 1 74 ? -23.364 -0.673 21.488 1.00 97.75 74 GLN A C 1
ATOM 616 O O . GLN A 1 74 ? -23.602 -0.910 22.671 1.00 97.75 74 GLN A O 1
ATOM 621 N N . GLN A 1 75 ? -23.841 0.399 20.848 1.00 96.81 75 GLN A N 1
ATOM 622 C CA . GLN A 1 75 ? -24.766 1.356 21.460 1.00 96.81 75 GLN A CA 1
ATOM 623 C C . GLN A 1 75 ? -26.126 0.716 21.759 1.00 96.81 75 GLN A C 1
ATOM 625 O O . 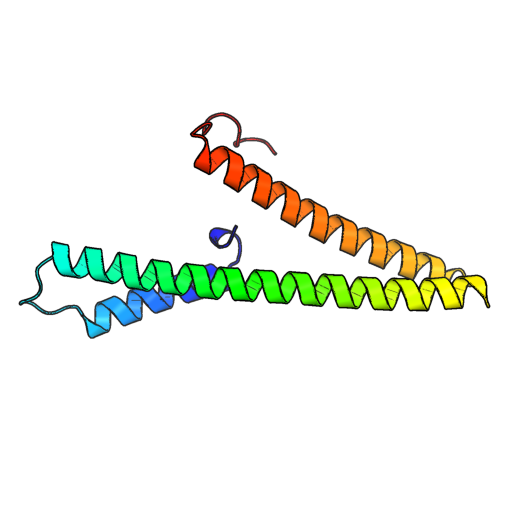GLN A 1 75 ? -26.652 0.883 22.857 1.00 96.81 75 GLN A O 1
ATOM 630 N N . ARG A 1 76 ? -26.679 -0.058 20.812 1.00 97.44 76 ARG A N 1
ATOM 631 C CA . ARG A 1 76 ? -27.987 -0.722 20.978 1.00 97.44 76 ARG A CA 1
ATOM 632 C C . ARG A 1 76 ? -27.943 -1.867 21.989 1.00 97.44 76 ARG A C 1
ATOM 634 O O . ARG A 1 76 ? -28.883 -2.054 22.753 1.00 97.44 76 ARG A O 1
ATOM 641 N N . GLN A 1 77 ? -26.878 -2.669 21.965 1.00 97.00 77 GLN A N 1
ATOM 642 C CA . GLN A 1 77 ? -26.726 -3.847 22.820 1.00 97.00 77 GLN A CA 1
ATOM 643 C C . GLN A 1 77 ? -25.276 -4.001 23.281 1.00 97.00 77 GLN A C 1
ATOM 645 O O . GLN A 1 77 ? -24.503 -4.722 22.642 1.00 97.00 77 GLN A O 1
ATOM 650 N N . PRO A 1 78 ? -24.887 -3.378 24.400 1.00 96.56 78 PRO A N 1
ATOM 651 C CA . PRO A 1 78 ? -23.510 -3.421 24.866 1.00 96.56 78 PRO A CA 1
ATOM 652 C C . PRO A 1 78 ? -23.022 -4.850 25.143 1.00 96.56 78 PRO A C 1
ATOM 654 O O . PRO A 1 78 ? -23.611 -5.579 25.939 1.00 96.56 78 PRO A O 1
ATOM 657 N N . ARG A 1 79 ? -21.907 -5.258 24.518 1.00 97.81 79 ARG A N 1
ATOM 658 C CA . ARG A 1 79 ? -21.247 -6.552 24.781 1.00 97.81 79 ARG A CA 1
ATOM 659 C C . ARG A 1 79 ? -19.749 -6.383 24.985 1.00 97.81 79 ARG A C 1
ATOM 661 O O . ARG A 1 79 ? -19.085 -5.629 24.279 1.00 97.81 79 ARG A O 1
ATOM 668 N N . ALA A 1 80 ? -19.190 -7.116 25.948 1.00 96.69 80 ALA A N 1
ATOM 669 C CA . ALA A 1 80 ? -17.758 -7.053 26.233 1.00 96.69 80 ALA A CA 1
ATOM 670 C C . ALA A 1 80 ? -16.896 -7.595 25.078 1.00 96.69 80 ALA A C 1
ATOM 672 O O . ALA A 1 80 ? -15.835 -7.033 24.822 1.00 96.69 80 ALA A O 1
ATOM 673 N N . SER A 1 81 ? -17.358 -8.630 24.365 1.00 97.12 81 SER A N 1
ATOM 674 C CA . SER A 1 81 ? -16.684 -9.159 23.169 1.00 97.12 81 SER A CA 1
ATOM 675 C C . SER A 1 81 ? -16.585 -8.106 22.066 1.00 97.12 81 SER A C 1
ATOM 677 O O . SER A 1 81 ? -15.492 -7.827 21.587 1.00 97.12 81 SER A O 1
ATOM 679 N N . ARG A 1 82 ? -17.696 -7.421 21.769 1.00 97.50 82 ARG A N 1
ATOM 680 C CA . ARG A 1 82 ? -17.746 -6.391 20.726 1.00 97.50 82 ARG A CA 1
ATOM 681 C C . ARG A 1 82 ? -16.829 -5.206 21.025 1.00 97.50 82 ARG A C 1
ATOM 683 O O . ARG A 1 82 ? -16.172 -4.700 20.125 1.00 97.50 82 ARG A O 1
ATOM 690 N N . ARG A 1 83 ? -16.697 -4.805 22.298 1.00 97.69 83 ARG A N 1
ATOM 691 C CA . ARG A 1 83 ? -15.696 -3.793 22.693 1.00 97.69 83 ARG A CA 1
ATOM 692 C C . ARG A 1 83 ? -14.272 -4.212 22.323 1.00 97.69 83 ARG A C 1
ATOM 694 O O . ARG A 1 83 ? -13.515 -3.372 21.854 1.00 97.69 83 ARG A O 1
ATOM 701 N N . LYS A 1 84 ? -13.915 -5.491 22.501 1.00 97.62 84 LYS A N 1
ATOM 702 C CA . LYS A 1 84 ? -12.588 -6.003 22.116 1.00 97.62 84 LYS A CA 1
ATOM 703 C C . LYS A 1 84 ? -12.382 -5.947 20.600 1.00 97.62 84 LYS A C 1
ATOM 705 O O . LYS A 1 84 ? -11.304 -5.561 20.161 1.00 97.62 84 LYS A O 1
ATOM 710 N N . GLU A 1 85 ? -13.401 -6.293 19.816 1.00 97.44 85 GLU A N 1
ATOM 711 C CA . GLU A 1 85 ? -13.355 -6.218 18.346 1.00 97.44 85 GLU A CA 1
ATOM 712 C C . GLU A 1 85 ? -13.186 -4.775 17.851 1.00 97.44 85 GLU A C 1
ATOM 714 O O . GLU A 1 85 ? -12.289 -4.507 17.056 1.00 97.44 85 GLU A O 1
ATOM 719 N N . ILE A 1 86 ? -13.957 -3.831 18.400 1.00 98.31 86 ILE A N 1
ATOM 720 C CA . ILE A 1 86 ? -13.830 -2.392 18.111 1.00 98.31 86 ILE A CA 1
ATOM 721 C C . ILE A 1 86 ? -12.407 -1.899 18.403 1.00 98.31 86 ILE A C 1
ATOM 723 O O . ILE A 1 86 ? -11.795 -1.235 17.568 1.00 98.31 86 ILE A O 1
ATOM 727 N N . THR A 1 87 ? -11.848 -2.240 19.570 1.00 98.19 87 THR A N 1
ATOM 728 C CA . THR A 1 87 ? -10.466 -1.871 19.915 1.00 98.19 87 THR A CA 1
ATOM 729 C C . THR A 1 87 ? -9.458 -2.465 18.932 1.00 98.19 87 THR A C 1
ATOM 731 O O . THR A 1 87 ? -8.521 -1.772 18.543 1.00 98.19 87 THR A O 1
ATOM 734 N N . LYS A 1 88 ? -9.655 -3.716 18.498 1.00 98.19 88 LYS A N 1
ATOM 735 C CA . LYS A 1 88 ? -8.782 -4.370 17.517 1.00 98.19 88 LYS A CA 1
ATOM 736 C C . LYS A 1 88 ? -8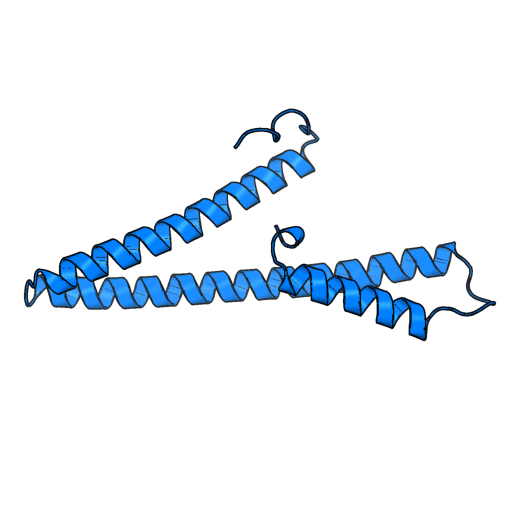.813 -3.653 16.163 1.00 98.19 88 LYS A C 1
ATOM 738 O O . LYS A 1 88 ? -7.751 -3.353 15.631 1.00 98.19 88 LYS A O 1
ATOM 743 N N . ILE A 1 89 ? -9.999 -3.335 15.640 1.00 98.19 89 ILE A N 1
ATOM 744 C CA . ILE A 1 89 ? -10.148 -2.640 14.349 1.00 98.19 89 ILE A CA 1
ATOM 745 C C . ILE A 1 89 ? -9.543 -1.235 14.406 1.00 98.19 89 ILE A C 1
ATOM 747 O O . ILE A 1 89 ? -8.840 -0.830 13.486 1.00 98.19 89 ILE A O 1
ATOM 751 N N . ARG A 1 90 ? -9.748 -0.500 15.507 1.00 98.12 90 ARG A N 1
ATOM 752 C CA . ARG A 1 90 ? -9.116 0.816 15.704 1.00 98.12 90 ARG A CA 1
ATOM 753 C C . ARG A 1 90 ? -7.589 0.726 15.735 1.00 98.12 90 ARG A C 1
ATOM 755 O O . ARG A 1 90 ? -6.924 1.580 15.162 1.00 98.12 90 ARG A O 1
ATOM 762 N N . ALA A 1 91 ? -7.035 -0.303 16.378 1.00 97.62 91 ALA A N 1
ATOM 763 C CA . ALA A 1 91 ? -5.592 -0.528 16.383 1.00 97.62 91 ALA A CA 1
ATOM 764 C C . ALA A 1 91 ? -5.055 -0.842 14.975 1.00 97.62 91 ALA A C 1
ATOM 766 O O . ALA A 1 91 ? -4.005 -0.328 14.602 1.00 97.62 91 ALA A O 1
ATOM 767 N N . GLU A 1 92 ? -5.785 -1.633 14.186 1.00 97.25 92 GLU A N 1
ATOM 768 C CA . GLU A 1 92 ? -5.420 -1.938 12.797 1.00 97.25 92 GLU A CA 1
ATOM 769 C C . GLU A 1 92 ? -5.471 -0.693 11.897 1.00 97.25 92 GLU A C 1
ATOM 771 O O . GLU A 1 92 ? -4.522 -0.434 11.160 1.00 97.25 92 GLU A O 1
ATOM 776 N N . LEU A 1 93 ? -6.523 0.128 12.006 1.00 97.44 93 LEU A N 1
ATOM 777 C CA . LEU A 1 93 ? -6.622 1.408 11.293 1.00 97.44 93 LEU A CA 1
ATOM 778 C C . LEU A 1 93 ? -5.449 2.344 11.629 1.00 97.44 93 LEU A C 1
ATOM 780 O O . LEU A 1 93 ? -4.831 2.901 10.721 1.00 97.44 93 LEU A O 1
ATOM 784 N N . ASN A 1 94 ? -5.097 2.461 12.914 1.00 96.19 94 ASN A N 1
ATOM 785 C CA . ASN A 1 94 ? -3.963 3.276 13.354 1.00 96.19 94 ASN A CA 1
ATOM 786 C C . ASN A 1 94 ? -2.623 2.758 12.810 1.00 96.19 94 ASN A C 1
ATOM 788 O O . ASN A 1 94 ? -1.750 3.557 12.470 1.00 96.19 94 ASN A O 1
ATOM 792 N N . ASP A 1 95 ? -2.435 1.439 12.722 1.00 95.00 95 ASP A N 1
ATOM 793 C CA . ASP A 1 95 ? -1.219 0.838 12.162 1.00 95.00 95 ASP A CA 1
ATOM 794 C C . ASP A 1 95 ? -1.085 1.139 10.658 1.00 95.00 95 ASP A C 1
ATOM 796 O O . ASP A 1 95 ? -0.010 1.541 10.202 1.00 95.00 95 ASP A O 1
ATOM 800 N N . ILE A 1 96 ? -2.182 1.038 9.896 1.00 92.31 96 ILE A N 1
ATOM 801 C CA . ILE A 1 96 ? -2.217 1.411 8.471 1.00 92.31 96 ILE A CA 1
ATOM 802 C C . ILE A 1 96 ? -1.869 2.896 8.294 1.00 92.31 96 ILE A C 1
ATOM 804 O O . ILE A 1 96 ? -0.981 3.233 7.505 1.00 92.31 96 ILE A O 1
ATOM 808 N N . GLU A 1 97 ? -2.514 3.787 9.050 1.00 92.19 97 GLU A N 1
ATOM 809 C CA . GLU A 1 97 ? -2.265 5.232 8.983 1.00 92.19 97 GLU A CA 1
ATOM 810 C C . GLU A 1 97 ? -0.819 5.591 9.356 1.00 92.19 97 GLU A C 1
ATOM 812 O O . GLU A 1 97 ? -0.170 6.399 8.677 1.00 92.19 97 GLU A O 1
ATOM 817 N N . THR A 1 98 ? -0.288 4.963 10.407 1.00 91.75 98 THR A N 1
ATOM 818 C CA . THR A 1 98 ? 1.089 5.170 10.874 1.00 91.75 98 THR A CA 1
ATOM 819 C C . THR A 1 98 ? 2.087 4.769 9.796 1.00 91.75 98 THR A C 1
ATOM 821 O O . THR A 1 98 ? 2.955 5.565 9.424 1.00 91.75 98 THR A O 1
ATOM 824 N N . LYS A 1 99 ? 1.926 3.571 9.220 1.00 88.19 99 LYS A N 1
ATOM 825 C CA . LYS A 1 99 ? 2.756 3.097 8.105 1.00 88.19 99 LYS A CA 1
ATOM 826 C C . LYS A 1 99 ? 2.692 4.061 6.922 1.00 88.19 99 LYS A C 1
ATOM 828 O O . LYS A 1 99 ? 3.735 4.464 6.413 1.00 88.19 99 LYS A O 1
ATOM 833 N N . SER A 1 100 ? 1.496 4.484 6.515 1.00 86.44 100 SER A N 1
ATOM 834 C CA . SER A 1 100 ? 1.296 5.430 5.408 1.00 86.44 100 SER A CA 1
ATOM 835 C C . SER A 1 100 ? 1.987 6.780 5.664 1.00 86.44 100 SER A C 1
ATOM 837 O O . SER A 1 100 ? 2.616 7.366 4.779 1.00 86.44 100 SER A O 1
ATOM 839 N N . THR A 1 101 ? 1.952 7.267 6.904 1.00 86.31 101 THR A N 1
ATOM 840 C CA . THR A 1 101 ? 2.591 8.526 7.315 1.00 86.31 101 THR A CA 1
ATOM 841 C C . THR A 1 101 ? 4.114 8.443 7.299 1.00 86.31 101 THR A C 1
ATOM 843 O O . THR A 1 101 ? 4.748 9.307 6.694 1.00 86.31 101 THR A O 1
ATOM 846 N N . ILE A 1 102 ? 4.704 7.379 7.852 1.00 85.44 102 ILE A N 1
ATOM 847 C CA . ILE A 1 102 ? 6.157 7.139 7.791 1.00 85.44 102 ILE A CA 1
ATOM 848 C C . ILE A 1 102 ? 6.636 7.124 6.335 1.00 85.44 102 ILE A C 1
ATOM 850 O O . ILE A 1 102 ? 7.651 7.729 5.995 1.00 85.44 102 ILE A O 1
ATOM 854 N N . LEU A 1 103 ? 5.880 6.483 5.441 1.00 82.75 103 LEU A N 1
ATOM 855 C CA . LEU A 1 103 ? 6.233 6.426 4.025 1.00 82.75 103 LEU A CA 1
ATOM 856 C C . LEU A 1 103 ? 6.221 7.799 3.344 1.00 82.75 103 LEU A C 1
ATOM 858 O O . LEU A 1 103 ? 7.142 8.086 2.582 1.00 82.75 103 LEU A O 1
ATOM 862 N N . ARG A 1 104 ? 5.223 8.642 3.632 1.00 82.00 104 ARG A N 1
ATOM 863 C CA . ARG A 1 104 ? 5.145 10.018 3.110 1.00 82.00 104 ARG A CA 1
ATOM 864 C C . ARG A 1 104 ? 6.276 10.898 3.639 1.00 82.00 104 ARG A C 1
ATOM 866 O O . ARG A 1 104 ? 6.844 11.682 2.887 1.00 82.00 104 ARG A O 1
ATOM 873 N N . ILE A 1 105 ? 6.626 10.742 4.914 1.00 81.19 105 ILE A N 1
ATOM 874 C CA . ILE A 1 105 ? 7.755 11.441 5.537 1.00 81.19 105 ILE A CA 1
ATOM 875 C C . ILE A 1 105 ? 9.073 11.035 4.862 1.00 81.19 105 ILE A C 1
ATOM 877 O O . ILE A 1 105 ? 9.866 11.896 4.484 1.00 81.19 105 ILE A O 1
ATOM 881 N N . ASN A 1 106 ? 9.285 9.736 4.635 1.00 78.31 106 ASN A N 1
ATOM 882 C CA . ASN A 1 106 ? 10.475 9.241 3.942 1.00 78.31 106 ASN A CA 1
ATOM 883 C C . ASN A 1 106 ? 10.559 9.770 2.504 1.00 78.31 106 ASN A C 1
ATOM 885 O O . ASN A 1 106 ? 11.635 10.154 2.057 1.00 78.31 106 ASN A O 1
ATOM 889 N N . GLU A 1 107 ? 9.435 9.831 1.786 1.00 78.00 107 GLU A N 1
ATOM 890 C CA . GLU A 1 107 ? 9.372 10.432 0.450 1.00 78.00 107 GLU A CA 1
ATOM 891 C C . GLU A 1 107 ? 9.733 11.924 0.484 1.00 78.00 107 GLU A C 1
ATOM 893 O O . GLU A 1 107 ? 10.566 12.371 -0.302 1.00 78.00 107 GLU A O 1
ATOM 898 N N . PHE A 1 108 ? 9.190 12.675 1.445 1.00 79.69 108 PHE A N 1
ATOM 899 C CA . PHE A 1 108 ? 9.512 14.088 1.633 1.00 79.69 108 PHE A CA 1
ATOM 900 C C . PHE A 1 108 ? 11.013 14.317 1.871 1.00 79.69 108 PHE A C 1
ATOM 902 O O . PHE A 1 108 ? 11.611 15.189 1.237 1.00 79.69 108 PHE A O 1
ATOM 909 N N . PHE A 1 109 ? 11.648 13.519 2.735 1.00 77.44 109 PHE A N 1
ATOM 910 C CA . PHE A 1 109 ? 13.084 13.632 3.010 1.00 77.44 109 PHE A CA 1
ATOM 911 C C . PHE A 1 109 ? 13.963 13.219 1.824 1.00 77.44 109 PHE A C 1
ATOM 913 O O . PHE A 1 109 ? 14.956 13.889 1.538 1.00 77.44 109 PHE A O 1
ATOM 920 N N . LEU A 1 110 ? 13.579 12.169 1.089 1.00 74.12 110 LEU A N 1
ATOM 921 C CA . LEU A 1 110 ? 14.276 11.751 -0.131 1.00 74.12 110 LEU A CA 1
ATOM 922 C C . LEU A 1 110 ? 14.201 12.825 -1.226 1.00 74.12 110 LEU A C 1
ATOM 924 O O . LEU A 1 110 ? 15.193 13.077 -1.905 1.00 74.12 110 LEU A O 1
ATOM 928 N N . CYS A 1 111 ? 13.054 13.490 -1.381 1.00 69.88 111 CYS A N 1
ATOM 929 C CA . CYS A 1 111 ? 12.878 14.556 -2.369 1.00 69.88 111 CYS A CA 1
ATOM 930 C C . CYS A 1 111 ? 13.552 15.881 -1.978 1.00 69.88 111 CYS A C 1
ATOM 932 O O . CYS A 1 111 ? 13.855 16.680 -2.860 1.00 69.88 111 CYS A O 1
ATOM 934 N N . SER A 1 112 ? 13.789 16.126 -0.686 1.00 75.12 112 SER A N 1
ATOM 935 C CA . SER A 1 112 ? 14.399 17.366 -0.179 1.00 75.12 112 SER A CA 1
ATOM 936 C C . SER A 1 112 ? 15.920 17.287 0.019 1.00 75.12 112 SER A C 1
ATOM 938 O O . SER A 1 112 ? 16.536 18.286 0.377 1.00 75.12 112 SER A O 1
ATOM 940 N N . GLY A 1 113 ? 16.549 16.133 -0.245 1.00 62.25 113 GLY A N 1
ATOM 941 C CA . GLY A 1 113 ? 18.008 15.965 -0.185 1.00 62.25 113 GLY A CA 1
ATOM 942 C C . GLY A 1 113 ? 18.587 15.821 1.229 1.00 62.25 113 GLY A C 1
ATOM 943 O O . GLY A 1 113 ? 19.806 15.759 1.391 1.00 62.25 113 GLY A O 1
ATOM 944 N N . TYR A 1 114 ? 17.745 15.720 2.262 1.00 58.16 114 TYR A N 1
ATOM 945 C CA . TYR A 1 114 ? 18.177 15.503 3.647 1.00 58.16 114 TYR A CA 1
ATOM 946 C C . TYR A 1 114 ? 18.374 14.007 3.925 1.00 58.16 114 TYR A C 1
ATOM 948 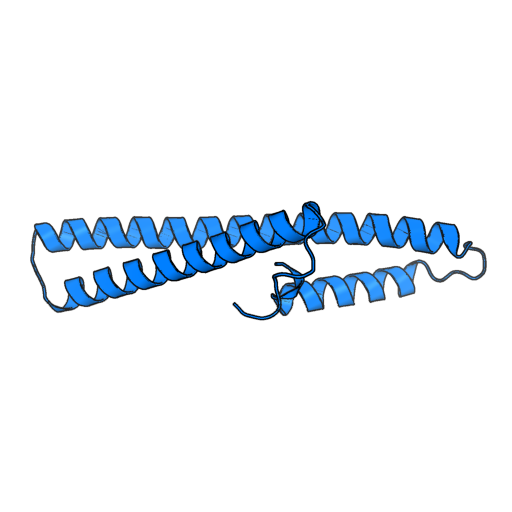O O . TYR A 1 114 ? 17.585 13.359 4.608 1.00 58.16 114 TYR A O 1
ATOM 956 N N . GLN A 1 115 ? 19.446 13.435 3.375 1.00 55.12 115 GLN A N 1
ATOM 957 C CA . GLN A 1 115 ? 19.725 11.997 3.461 1.00 55.12 115 GLN A CA 1
ATOM 958 C C . GLN A 1 115 ? 20.365 11.562 4.798 1.00 55.12 115 GLN A C 1
ATOM 960 O O . GLN A 1 115 ? 20.475 10.367 5.059 1.00 55.12 115 GLN A O 1
ATOM 965 N N . SER A 1 116 ? 20.765 12.500 5.671 1.00 50.81 116 SER A N 1
ATOM 966 C CA . SER A 1 116 ? 21.515 12.185 6.901 1.00 50.81 116 SER A CA 1
ATOM 967 C C . SER A 1 116 ? 20.667 11.847 8.135 1.00 50.81 116 SER A C 1
ATOM 969 O O . SER A 1 116 ? 21.245 11.495 9.159 1.00 50.81 116 SER A O 1
ATOM 971 N N . CYS A 1 117 ? 19.333 11.940 8.087 1.00 51.91 117 CYS A N 1
ATOM 972 C CA . CYS A 1 117 ? 18.491 11.760 9.286 1.00 51.91 117 CYS A CA 1
ATOM 973 C C . CYS A 1 117 ? 17.779 10.398 9.399 1.00 5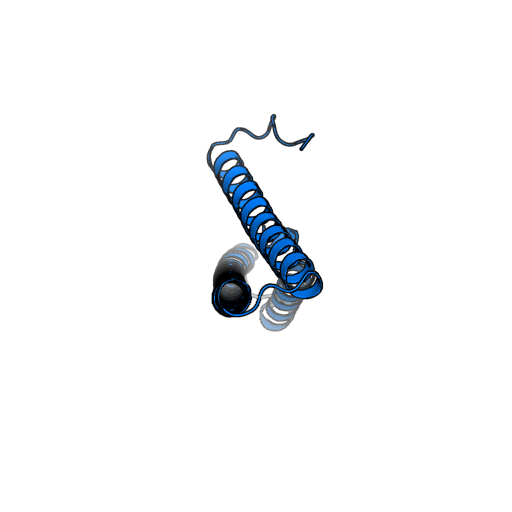1.91 117 CYS A C 1
ATOM 975 O O . CYS A 1 117 ? 17.082 10.173 10.382 1.00 51.91 117 CYS A O 1
ATOM 977 N N . LEU A 1 118 ? 17.933 9.480 8.438 1.00 51.03 118 LEU A N 1
ATOM 978 C CA . LEU A 1 118 ? 17.042 8.311 8.314 1.00 51.03 118 LEU A CA 1
ATOM 979 C C . LEU A 1 118 ? 17.575 6.969 8.853 1.00 51.03 118 LEU A C 1
ATOM 981 O O . LEU A 1 118 ? 16.948 5.946 8.605 1.00 51.03 118 LEU A O 1
ATOM 985 N N . ILE A 1 119 ? 18.689 6.919 9.593 1.00 45.31 119 ILE A N 1
ATOM 986 C CA . ILE A 1 119 ? 19.220 5.615 10.054 1.00 45.31 119 ILE A CA 1
ATOM 987 C C . ILE A 1 119 ? 18.546 5.069 11.332 1.00 45.31 119 ILE A C 1
ATOM 989 O O . ILE A 1 119 ? 18.697 3.887 11.601 1.00 45.31 119 ILE A O 1
ATOM 993 N N . ASN A 1 120 ? 17.740 5.826 12.089 1.00 40.84 120 ASN A N 1
ATOM 994 C CA . ASN A 1 120 ? 17.170 5.308 13.349 1.00 40.84 120 ASN A CA 1
ATOM 995 C C . ASN A 1 120 ? 15.720 5.746 13.624 1.00 40.84 120 ASN A C 1
ATOM 997 O O . ASN A 1 120 ? 15.488 6.533 14.542 1.00 40.84 120 ASN A O 1
ATOM 1001 N N . LEU A 1 121 ? 14.752 5.219 12.870 1.00 41.62 121 LEU A N 1
ATOM 1002 C CA . LEU A 1 121 ? 13.335 5.177 13.264 1.00 41.62 121 LEU A CA 1
ATOM 1003 C C . LEU A 1 121 ? 12.669 3.905 12.735 1.00 41.62 121 LEU A C 1
ATOM 1005 O O . LEU A 1 121 ? 12.813 3.633 11.522 1.00 41.62 121 LEU A O 1
#

Organism: NCBI:txid89673

Secondary structure (DSSP, 8-state):
-GGG-HHHHHHHHHHHHHHHHHH--TTS-HHHHHHHHHHHHHHHHHHHHHHHHHHHHHHHHHHHHHHHHHHHHHHHS--HHHHHHHHHHHHHHHHHHHHHHHHHHHHHHHHHT-GGG-S--

pLDDT: mean 87.62, std 13.13, range [40.84, 98.38]

Foldseek 3Di:
DLVVDPVSVVQLVVQLVVLCVVPVDPPDDPVNSVVVNVVSSVVSVVVVVVVVVVVLVVVLVVLVVVLVVLVVVCVVPNDPVSVVVNVVSVVVNVVSVVVVVVVVVVVVCVVVVVPPPPPDD

Radius of gyration: 21.65 Å; chains: 1; bounding box: 52×28×60 Å